Protein AF-A0A4Q5RDY1-F1 (afdb_monomer)

Structure (mmCIF, N/CA/C/O backbone):
data_AF-A0A4Q5RDY1-F1
#
_entry.id   AF-A0A4Q5RDY1-F1
#
loop_
_atom_site.group_PDB
_atom_site.id
_atom_site.type_symbol
_atom_site.label_atom_id
_atom_site.label_alt_id
_atom_site.label_comp_id
_atom_site.label_asym_id
_atom_site.label_entity_id
_atom_site.label_seq_id
_atom_site.pdbx_PDB_ins_code
_atom_site.Cartn_x
_atom_site.Cartn_y
_atom_site.Cartn_z
_atom_site.occupancy
_atom_site.B_iso_or_equiv
_atom_site.auth_seq_id
_atom_site.auth_comp_id
_atom_site.auth_asym_id
_atom_site.auth_atom_id
_atom_site.pdbx_PDB_model_num
ATOM 1 N N . MET A 1 1 ? -18.088 15.714 28.220 1.00 45.34 1 MET A N 1
ATOM 2 C CA . MET A 1 1 ? -17.534 14.484 27.616 1.00 45.34 1 MET A CA 1
ATOM 3 C C . MET A 1 1 ? -16.909 14.859 26.286 1.00 45.34 1 MET A C 1
ATOM 5 O O . MET A 1 1 ? -17.638 15.238 25.379 1.00 45.34 1 MET A O 1
ATOM 9 N N . SER A 1 2 ? -15.580 14.843 26.182 1.00 52.69 2 SER A N 1
ATOM 10 C CA . SER A 1 2 ? -14.912 14.911 24.883 1.00 52.69 2 SER A CA 1
ATOM 11 C C . SER A 1 2 ? -15.278 13.643 24.114 1.00 52.69 2 SER A C 1
ATOM 13 O O . SER A 1 2 ? -15.098 12.532 24.610 1.00 52.69 2 SER A O 1
ATOM 15 N N . LYS A 1 3 ? -15.867 13.792 22.927 1.00 56.62 3 LYS A N 1
ATOM 16 C CA . LYS A 1 3 ? -16.079 12.661 22.024 1.00 56.62 3 LYS A CA 1
ATOM 17 C C . LYS A 1 3 ? -14.681 12.166 21.650 1.00 56.62 3 LYS A C 1
ATOM 19 O O . LYS A 1 3 ? -13.918 12.927 21.061 1.00 56.62 3 LYS A O 1
ATOM 24 N N . GLN A 1 4 ? -14.311 10.956 22.060 1.00 60.16 4 GLN A N 1
ATOM 25 C CA . GLN A 1 4 ? -13.057 10.350 21.625 1.00 60.16 4 GLN A CA 1
ATOM 26 C C . GLN A 1 4 ? -13.165 10.190 20.104 1.00 60.16 4 GLN A C 1
ATOM 28 O O . GLN A 1 4 ? -13.985 9.412 19.616 1.00 60.16 4 GLN A O 1
ATOM 33 N N . LEU A 1 5 ? -12.440 11.015 19.349 1.00 60.06 5 LEU A N 1
ATOM 34 C CA . LEU A 1 5 ? -12.422 10.925 17.894 1.00 60.06 5 LEU A CA 1
ATOM 35 C C . LEU A 1 5 ? -11.605 9.686 17.533 1.00 60.06 5 LEU A C 1
ATOM 37 O O . LEU A 1 5 ? -10.379 9.701 17.611 1.00 60.06 5 LEU A O 1
ATOM 41 N N . LYS A 1 6 ? -12.296 8.595 17.197 1.00 81.00 6 LYS A N 1
ATOM 42 C CA . LYS A 1 6 ? -11.674 7.424 16.585 1.00 81.00 6 LYS A CA 1
ATOM 43 C C . LYS A 1 6 ? -11.594 7.698 15.085 1.00 81.00 6 LYS A C 1
ATOM 45 O O . LYS A 1 6 ? -12.630 7.822 14.436 1.00 81.00 6 LYS A O 1
ATOM 50 N N . TYR A 1 7 ? -10.382 7.865 14.566 1.00 89.12 7 TYR A N 1
ATOM 51 C CA . TYR A 1 7 ? -10.154 7.960 13.126 1.00 89.12 7 TYR A CA 1
ATOM 52 C C . TYR A 1 7 ? -10.514 6.626 12.468 1.00 89.12 7 TYR A C 1
ATOM 54 O O . TYR A 1 7 ? -10.143 5.581 13.003 1.00 89.12 7 TYR A O 1
ATOM 62 N N . SER A 1 8 ? -11.201 6.659 11.323 1.00 96.56 8 SER A N 1
ATOM 63 C CA . SER A 1 8 ? -11.374 5.454 10.508 1.00 96.56 8 SER A CA 1
ATOM 64 C C . SER A 1 8 ? -10.042 5.074 9.869 1.00 96.56 8 SER A C 1
ATOM 66 O O . SER A 1 8 ? -9.376 5.936 9.286 1.00 96.56 8 SER A O 1
ATOM 68 N N . SER A 1 9 ? -9.637 3.813 9.992 1.00 97.38 9 SER A N 1
ATOM 69 C CA . SER A 1 9 ? -8.420 3.296 9.363 1.00 97.38 9 SER A CA 1
ATOM 70 C C . SER A 1 9 ? -8.711 2.884 7.920 1.00 97.38 9 SER A C 1
ATOM 72 O O . SER A 1 9 ? -9.689 2.196 7.631 1.00 97.38 9 SER A O 1
ATOM 74 N N . VAL A 1 10 ? -7.858 3.300 6.986 1.00 98.50 10 VAL A N 1
ATOM 75 C CA . VAL A 1 10 ? -7.971 2.926 5.573 1.00 98.50 10 VAL A CA 1
ATOM 76 C C . VAL A 1 10 ? -6.641 2.365 5.100 1.00 98.50 10 VAL A C 1
ATOM 78 O O . VAL A 1 10 ? -5.621 3.056 5.146 1.00 98.50 10 VAL A O 1
ATOM 81 N N . LEU A 1 11 ? -6.664 1.126 4.614 1.00 98.50 11 LEU A N 1
ATOM 82 C CA . LEU A 1 11 ? -5.496 0.473 4.035 1.00 98.50 11 LEU A CA 1
ATOM 83 C C . LEU A 1 11 ? -5.464 0.698 2.520 1.00 98.50 11 LEU A C 1
ATOM 85 O O . LEU A 1 11 ? -6.398 0.317 1.811 1.00 98.50 11 LEU A O 1
ATOM 89 N N . THR A 1 12 ? -4.368 1.264 2.009 1.00 98.75 12 THR A N 1
ATOM 90 C CA . THR A 1 12 ? -4.067 1.252 0.569 1.00 98.75 12 THR A CA 1
ATOM 91 C C . THR A 1 12 ? -3.096 0.129 0.197 1.00 98.75 12 THR A C 1
ATOM 93 O O . THR A 1 12 ? -2.039 -0.026 0.803 1.00 98.75 12 THR A O 1
ATOM 96 N N . VAL A 1 13 ? -3.427 -0.633 -0.844 1.00 98.44 13 VAL A N 1
ATOM 97 C CA . VAL A 1 13 ? -2.562 -1.651 -1.454 1.00 98.44 13 VAL A CA 1
ATOM 98 C C . VAL A 1 13 ? -2.238 -1.198 -2.877 1.00 98.44 13 VAL A C 1
ATOM 100 O O . VAL A 1 13 ? -3.057 -1.343 -3.789 1.00 98.44 13 VAL A O 1
ATOM 103 N N . ALA A 1 14 ? -1.075 -0.576 -3.078 1.00 98.44 14 ALA A N 1
ATOM 104 C CA . ALA A 1 14 ? -0.740 0.080 -4.346 1.00 98.44 14 ALA A CA 1
ATOM 105 C C . ALA A 1 14 ? 0.775 0.156 -4.598 1.00 98.44 14 ALA A C 1
ATOM 107 O O . ALA A 1 14 ? 1.587 -0.377 -3.841 1.00 98.44 14 ALA A O 1
ATOM 108 N N . GLY A 1 15 ? 1.167 0.744 -5.730 1.00 97.94 15 GLY A N 1
ATOM 109 C CA . GLY A 1 15 ? 2.568 0.998 -6.072 1.00 97.94 15 GLY A CA 1
ATOM 110 C C . GLY A 1 15 ? 3.108 2.277 -5.432 1.00 97.94 15 GLY A C 1
ATOM 111 O O . GLY A 1 15 ? 2.343 3.135 -4.994 1.00 97.94 15 GLY A O 1
ATOM 112 N N . PHE A 1 16 ? 4.430 2.418 -5.416 1.00 97.81 16 PHE A N 1
ATOM 113 C CA . PHE A 1 16 ? 5.115 3.634 -4.972 1.00 97.81 16 PHE A CA 1
ATOM 114 C C . PHE A 1 16 ? 5.099 4.739 -6.037 1.00 97.81 16 PHE A C 1
ATOM 116 O O . PHE A 1 16 ? 5.302 4.482 -7.221 1.00 97.81 16 PHE A O 1
ATOM 123 N N . ASP A 1 17 ? 4.954 5.983 -5.594 1.00 98.06 17 ASP A N 1
ATOM 124 C CA . ASP A 1 17 ? 5.246 7.178 -6.376 1.00 98.06 17 ASP A CA 1
ATOM 125 C C . ASP A 1 17 ? 6.119 8.157 -5.580 1.00 98.06 17 ASP A C 1
ATOM 127 O O . ASP A 1 17 ? 5.650 8.867 -4.689 1.00 98.06 17 ASP A O 1
ATOM 131 N N . GLY A 1 18 ? 7.390 8.268 -5.964 1.00 95.75 18 GLY A N 1
ATOM 132 C CA . GLY A 1 18 ? 8.337 9.177 -5.317 1.00 95.75 18 GLY A CA 1
ATOM 133 C C . GLY A 1 18 ? 8.044 10.660 -5.550 1.00 95.75 18 GLY A C 1
ATOM 134 O O . GLY A 1 18 ? 8.487 11.491 -4.763 1.00 95.75 18 GLY A O 1
ATOM 135 N N . SER A 1 19 ? 7.282 11.006 -6.594 1.00 97.69 19 SER A N 1
ATOM 136 C CA . SER A 1 19 ? 6.826 12.387 -6.815 1.00 97.69 19 SER A CA 1
ATOM 137 C C . SER A 1 19 ? 5.635 12.767 -5.932 1.00 97.69 19 SER A C 1
ATOM 139 O O . SER A 1 19 ? 5.356 13.947 -5.719 1.00 97.69 19 SER A O 1
ATOM 141 N N . GLY A 1 20 ? 4.954 11.763 -5.377 1.00 97.44 20 GLY A N 1
ATOM 142 C CA . GLY A 1 20 ? 3.858 11.921 -4.438 1.00 97.44 20 GLY A CA 1
ATOM 143 C C . GLY A 1 20 ? 2.530 12.381 -5.043 1.00 97.44 20 GLY A C 1
ATOM 144 O O . GLY A 1 20 ? 1.689 12.866 -4.283 1.00 97.44 20 GLY A O 1
ATOM 145 N N . GLY A 1 21 ? 2.347 12.287 -6.362 1.00 97.12 21 GLY A N 1
ATOM 146 C CA . GLY A 1 21 ? 1.101 12.632 -7.057 1.00 97.12 21 GLY A CA 1
ATOM 147 C C . GLY A 1 21 ? 0.137 11.451 -7.243 1.00 97.12 21 GLY A C 1
ATOM 148 O O . GLY A 1 21 ? -1.054 11.664 -7.448 1.00 97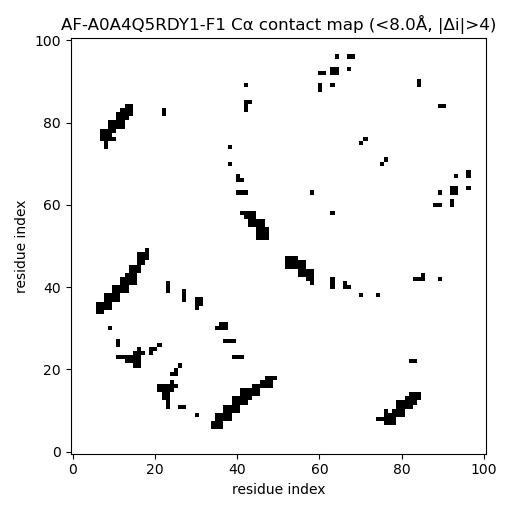.12 21 GLY A O 1
ATOM 149 N N . ALA A 1 22 ? 0.635 10.220 -7.152 1.00 97.75 22 ALA A N 1
ATOM 150 C CA . ALA A 1 22 ? -0.088 8.967 -7.345 1.00 97.75 22 ALA A CA 1
ATOM 151 C C . ALA A 1 22 ? 0.377 7.906 -6.327 1.00 97.75 22 ALA A C 1
ATOM 153 O O . ALA A 1 22 ? 1.004 8.227 -5.317 1.00 97.75 22 ALA A O 1
ATOM 154 N N . GLY A 1 23 ? 0.055 6.634 -6.583 1.00 98.19 23 GLY A N 1
ATOM 155 C CA . GLY A 1 23 ? 0.496 5.510 -5.754 1.00 98.19 23 GLY A CA 1
ATOM 156 C C . GLY A 1 23 ? 0.042 5.614 -4.296 1.00 98.19 23 GLY A C 1
ATOM 157 O O . GLY A 1 23 ? -0.900 6.339 -3.970 1.00 98.19 23 GLY A O 1
ATOM 158 N N . ILE A 1 24 ? 0.752 4.915 -3.411 1.00 98.44 24 ILE A N 1
ATOM 159 C CA . ILE A 1 24 ? 0.481 4.953 -1.969 1.00 98.44 24 ILE A CA 1
ATOM 160 C C . ILE A 1 24 ? 0.587 6.376 -1.402 1.00 98.44 24 ILE A C 1
ATOM 162 O O . ILE A 1 24 ? -0.147 6.714 -0.484 1.00 98.44 24 ILE A O 1
ATOM 166 N N . GLN A 1 25 ? 1.432 7.243 -1.966 1.00 98.50 25 GLN A N 1
ATOM 167 C CA . GLN A 1 25 ? 1.576 8.631 -1.524 1.00 98.50 25 GLN A CA 1
ATOM 168 C C . GLN A 1 25 ? 0.319 9.458 -1.816 1.00 98.50 25 GLN A C 1
ATOM 170 O O . GLN A 1 25 ? -0.146 10.200 -0.950 1.00 98.50 25 GLN A O 1
ATOM 175 N N . GLY A 1 26 ? -0.230 9.343 -3.027 1.00 98.50 26 GLY A N 1
ATOM 176 C CA . GLY A 1 26 ? -1.479 9.996 -3.414 1.00 98.50 26 GLY A CA 1
ATOM 177 C C . GLY A 1 26 ? -2.655 9.470 -2.595 1.00 98.50 26 GLY A C 1
ATOM 178 O O . GLY A 1 26 ? -3.446 10.257 -2.076 1.00 98.50 26 GLY A O 1
ATOM 179 N N . ASP A 1 27 ? -2.705 8.151 -2.396 1.00 98.75 27 ASP A N 1
ATOM 180 C CA . ASP A 1 27 ? -3.724 7.503 -1.574 1.00 98.75 27 ASP A CA 1
ATOM 181 C C . ASP A 1 27 ? -3.666 7.998 -0.119 1.00 98.75 27 ASP A C 1
ATOM 183 O O . ASP A 1 27 ? -4.670 8.467 0.410 1.00 98.75 27 ASP A O 1
ATOM 187 N N . GLN A 1 28 ? -2.489 7.976 0.517 1.00 98.56 28 GLN A N 1
ATOM 188 C CA . GLN A 1 28 ? -2.306 8.428 1.901 1.00 98.56 28 GLN A CA 1
ATOM 189 C C . GLN A 1 28 ? -2.686 9.901 2.083 1.00 98.56 28 GLN A C 1
ATOM 191 O O . GLN A 1 28 ? 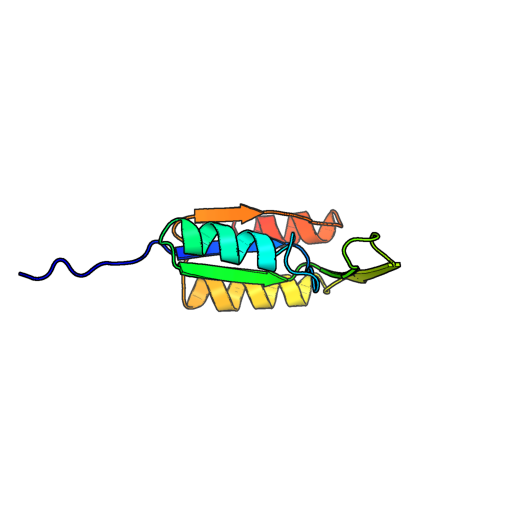-3.340 10.246 3.069 1.00 98.56 28 GLN A O 1
ATOM 196 N N . LYS A 1 29 ? -2.323 10.770 1.131 1.00 98.62 29 LYS A N 1
ATOM 197 C CA . LYS A 1 29 ? -2.722 12.186 1.148 1.00 98.62 29 LYS A CA 1
ATOM 198 C C . LYS A 1 29 ? -4.237 12.342 1.063 1.00 98.62 29 LYS A C 1
ATOM 200 O O . LYS A 1 29 ? -4.797 13.107 1.843 1.00 98.62 29 LYS A O 1
ATOM 205 N N . ALA A 1 30 ? -4.893 11.615 0.159 1.00 98.56 30 ALA A N 1
ATOM 206 C CA . ALA A 1 30 ? -6.345 11.658 0.010 1.00 98.56 30 ALA A CA 1
ATOM 207 C C . ALA A 1 30 ? -7.063 11.143 1.268 1.00 98.56 30 ALA A C 1
ATOM 209 O O . ALA A 1 30 ? -7.946 11.820 1.787 1.00 98.56 30 ALA A O 1
ATOM 210 N N . ILE A 1 31 ? -6.635 9.996 1.804 1.00 98.56 31 ILE A N 1
ATOM 211 C CA . ILE A 1 31 ? -7.172 9.407 3.040 1.00 98.56 31 ILE A CA 1
ATOM 212 C C . ILE A 1 31 ? -7.021 10.391 4.209 1.00 98.56 31 ILE A C 1
ATOM 214 O O . ILE A 1 31 ? -7.984 10.658 4.928 1.00 98.56 31 ILE A O 1
ATOM 218 N N . SER A 1 32 ? -5.837 10.988 4.359 1.00 97.75 32 SER A N 1
ATOM 219 C CA . SER A 1 32 ? -5.561 11.953 5.430 1.00 97.75 32 SER A CA 1
ATOM 220 C C . SER A 1 32 ? -6.395 13.229 5.279 1.00 97.75 32 SER A C 1
ATOM 222 O O . SER A 1 32 ? -6.942 13.731 6.258 1.00 97.75 32 SER A O 1
ATOM 224 N N . ALA A 1 33 ? -6.546 13.740 4.052 1.00 98.12 33 ALA A N 1
ATOM 225 C CA . ALA A 1 33 ? -7.376 14.910 3.759 1.00 98.12 33 ALA A CA 1
ATOM 226 C C . ALA A 1 33 ? -8.870 14.671 4.049 1.00 98.12 33 ALA A C 1
ATOM 228 O O . ALA A 1 33 ? -9.592 15.616 4.357 1.00 98.12 33 ALA A O 1
ATOM 229 N N . LEU A 1 34 ? -9.321 13.414 3.998 1.00 97.25 34 LEU A N 1
ATOM 230 C CA . LEU A 1 34 ? -10.671 12.991 4.381 1.00 97.25 34 LEU A CA 1
ATOM 231 C C . LEU A 1 34 ? -10.815 12.703 5.888 1.00 97.25 34 LEU A C 1
ATOM 233 O O . LEU A 1 34 ? -11.855 12.211 6.320 1.00 97.25 34 LEU A O 1
ATOM 237 N N . GLY A 1 35 ? -9.797 13.007 6.701 1.00 96.50 35 GLY A N 1
ATOM 238 C CA . GLY A 1 35 ? -9.844 12.824 8.151 1.00 96.50 35 GLY A CA 1
ATOM 239 C C . GLY A 1 35 ? -9.798 11.359 8.583 1.00 96.50 35 GLY A C 1
ATOM 240 O O . GLY A 1 35 ? -10.400 11.008 9.593 1.00 96.50 35 GLY A O 1
ATOM 241 N N . CYS A 1 36 ? -9.119 10.504 7.818 1.00 97.88 36 CYS A N 1
ATOM 242 C CA . CYS A 1 36 ? -8.912 9.090 8.126 1.00 97.88 36 CYS A CA 1
ATOM 243 C C . CYS A 1 36 ? -7.428 8.800 8.414 1.00 97.88 36 CYS A C 1
ATOM 245 O O . CYS A 1 36 ? -6.543 9.563 8.022 1.00 97.88 36 CYS A O 1
ATOM 247 N N . TYR A 1 37 ? -7.146 7.683 9.086 1.00 97.50 37 TYR A N 1
ATOM 248 C CA . TYR A 1 37 ? -5.785 7.200 9.326 1.00 97.50 37 TYR A CA 1
ATOM 249 C C . TYR A 1 37 ? -5.361 6.245 8.205 1.00 97.50 37 TYR A C 1
ATOM 251 O O . TYR A 1 37 ? -6.021 5.235 7.970 1.00 97.50 37 TYR A O 1
ATOM 259 N N . ALA A 1 38 ? -4.271 6.556 7.505 1.00 98.19 38 ALA A N 1
ATOM 260 C CA . ALA A 1 38 ? -3.821 5.773 6.359 1.00 98.19 38 ALA A CA 1
ATOM 261 C C . ALA A 1 38 ? -2.747 4.746 6.747 1.00 98.19 38 ALA A C 1
ATOM 263 O O . ALA A 1 38 ? -1.681 5.120 7.235 1.00 98.19 38 ALA A O 1
ATOM 264 N N . THR A 1 39 ? -2.983 3.473 6.433 1.00 98.44 39 THR A N 1
ATOM 265 C CA . THR A 1 39 ? -1.953 2.422 6.38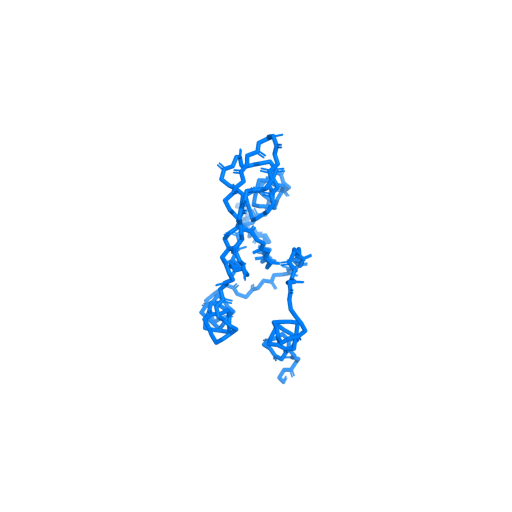7 1.00 98.44 39 THR A CA 1
ATOM 266 C C . THR A 1 39 ? -1.678 2.036 4.935 1.00 98.44 39 THR A C 1
ATOM 268 O O . THR A 1 39 ? -2.464 2.355 4.036 1.00 98.44 39 THR A O 1
ATOM 271 N N . SER A 1 40 ? -0.543 1.395 4.656 1.00 98.44 40 SER A N 1
ATOM 272 C CA . SER A 1 40 ? -0.181 1.043 3.283 1.00 98.44 40 SER A CA 1
ATOM 273 C C . SER A 1 40 ? 0.566 -0.280 3.159 1.00 98.44 40 SER A C 1
ATOM 275 O O . SER A 1 40 ? 1.318 -0.678 4.042 1.00 98.44 40 SER A O 1
ATOM 277 N N . VAL A 1 41 ? 0.370 -0.931 2.012 1.00 98.44 41 VAL A N 1
ATOM 278 C CA . VAL A 1 41 ? 1.121 -2.099 1.546 1.00 98.44 41 VAL A CA 1
ATOM 279 C C . VAL A 1 41 ? 1.660 -1.801 0.150 1.00 98.44 41 VAL A C 1
ATOM 281 O O . VAL A 1 41 ? 0.917 -1.400 -0.754 1.00 98.44 41 VAL A O 1
ATOM 284 N N . LEU A 1 42 ? 2.963 -2.012 -0.030 1.00 98.06 42 LEU A N 1
ATOM 285 C CA . LEU A 1 42 ? 3.660 -1.759 -1.282 1.00 98.06 42 LEU A CA 1
ATOM 286 C C . LEU A 1 42 ? 3.625 -2.993 -2.192 1.00 98.06 42 LEU A C 1
ATOM 288 O O . LEU A 1 42 ? 4.120 -4.059 -1.833 1.00 98.06 42 LEU A O 1
ATOM 292 N N . THR A 1 43 ? 3.105 -2.819 -3.406 1.00 98.06 43 THR A N 1
ATOM 293 C CA . THR A 1 43 ? 2.998 -3.887 -4.425 1.00 98.06 43 THR A CA 1
ATOM 294 C C . THR A 1 43 ? 4.148 -3.896 -5.433 1.00 98.06 43 THR A C 1
ATOM 296 O O . THR A 1 43 ? 4.500 -4.939 -5.981 1.00 98.06 43 THR A O 1
ATOM 299 N N . ALA A 1 44 ? 4.720 -2.727 -5.712 1.00 97.31 44 ALA A N 1
ATOM 300 C CA . ALA A 1 44 ? 5.864 -2.536 -6.592 1.00 97.31 44 ALA A CA 1
ATOM 301 C C . ALA A 1 44 ? 6.461 -1.146 -6.361 1.00 97.31 44 ALA A C 1
ATOM 303 O O . ALA A 1 44 ? 5.755 -0.211 -5.976 1.00 97.31 44 ALA A O 1
ATOM 304 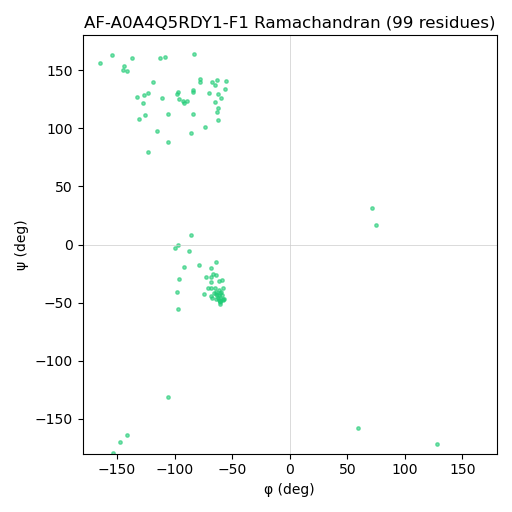N N . LEU A 1 45 ? 7.740 -1.001 -6.688 1.00 97.44 45 LEU A N 1
ATOM 305 C CA . LEU A 1 45 ? 8.492 0.244 -6.686 1.00 97.44 45 LEU A CA 1
ATOM 306 C C . LEU A 1 45 ? 8.730 0.738 -8.128 1.00 97.44 45 LEU A C 1
ATOM 308 O O . LEU A 1 45 ? 9.747 0.403 -8.739 1.00 97.44 45 LEU A O 1
ATOM 312 N N . PRO A 1 46 ? 7.813 1.527 -8.713 1.00 96.75 46 PRO A N 1
ATOM 313 C CA . PRO A 1 46 ? 8.116 2.338 -9.884 1.00 96.75 46 PRO A CA 1
ATOM 314 C C . PRO A 1 46 ? 9.201 3.383 -9.592 1.00 96.75 46 PRO A C 1
ATOM 316 O O . PRO A 1 46 ? 9.089 4.177 -8.656 1.00 96.75 46 PRO A O 1
ATOM 319 N N . VAL A 1 47 ? 10.226 3.448 -10.441 1.00 97.69 47 VAL A N 1
ATOM 320 C CA . VAL A 1 47 ? 11.104 4.618 -10.551 1.00 97.69 47 VAL A CA 1
ATOM 321 C C . VAL A 1 47 ? 10.434 5.583 -11.515 1.00 97.69 47 VAL A C 1
ATOM 323 O O . VAL A 1 47 ? 10.541 5.452 -12.737 1.00 97.69 47 VAL A O 1
ATOM 326 N N . GLN A 1 48 ? 9.700 6.537 -10.954 1.00 97.06 48 GLN A N 1
ATOM 327 C CA . GLN A 1 48 ? 8.857 7.453 -11.712 1.00 97.06 48 GLN A CA 1
ATOM 328 C C . GLN A 1 48 ? 8.964 8.895 -11.215 1.00 97.06 48 GLN A C 1
ATOM 330 O O . GLN A 1 48 ? 9.392 9.158 -10.090 1.00 97.06 48 GLN A O 1
ATOM 335 N N . ASN A 1 49 ? 8.571 9.830 -12.075 1.00 97.94 49 ASN A N 1
ATOM 336 C CA . ASN A 1 49 ? 8.322 11.225 -11.733 1.00 97.94 49 ASN A CA 1
ATOM 337 C C . ASN A 1 49 ? 7.202 11.790 -12.624 1.00 97.94 49 ASN A C 1
ATOM 339 O O . ASN A 1 49 ? 6.549 11.052 -13.359 1.00 97.94 49 ASN A O 1
ATOM 343 N N . THR A 1 50 ? 6.991 13.104 -12.591 1.00 97.38 50 THR A N 1
ATOM 344 C CA . THR A 1 50 ? 5.935 13.772 -13.370 1.00 97.38 50 THR A CA 1
ATOM 345 C C . THR A 1 50 ? 6.104 13.666 -14.891 1.00 97.38 50 THR A C 1
ATOM 347 O O . THR A 1 50 ? 5.148 13.915 -15.616 1.00 97.38 50 THR A O 1
ATOM 350 N N . GLY A 1 51 ? 7.286 13.279 -15.388 1.00 98.31 51 GLY A N 1
ATOM 351 C CA . GLY A 1 51 ? 7.535 13.001 -16.806 1.00 98.31 51 GLY A CA 1
ATOM 352 C C . GLY A 1 51 ? 7.237 11.558 -17.230 1.00 98.31 51 GLY A C 1
ATOM 353 O O . GLY A 1 51 ? 7.334 11.250 -18.414 1.00 98.31 51 GLY A O 1
ATOM 354 N N . GLY A 1 52 ? 6.897 10.672 -16.288 1.00 96.44 52 GLY A N 1
ATOM 355 C CA . GLY A 1 52 ? 6.539 9.280 -16.552 1.00 96.44 52 GLY A CA 1
ATOM 356 C C . GLY A 1 52 ? 7.321 8.261 -15.721 1.00 96.44 52 GLY A C 1
ATOM 357 O O . GLY A 1 52 ? 8.073 8.593 -14.799 1.00 96.44 52 GLY A O 1
ATOM 358 N N . VAL A 1 53 ? 7.126 6.988 -16.068 1.00 97.75 53 VAL A N 1
ATOM 359 C CA . VAL A 1 53 ? 7.745 5.826 -15.414 1.00 97.75 53 VAL A CA 1
ATOM 360 C C . VAL A 1 53 ? 8.968 5.379 -16.214 1.00 97.75 53 VAL A C 1
ATOM 362 O O . VAL A 1 53 ? 8.877 5.190 -17.424 1.00 97.75 53 VAL A O 1
ATOM 365 N N . ARG A 1 54 ? 10.113 5.20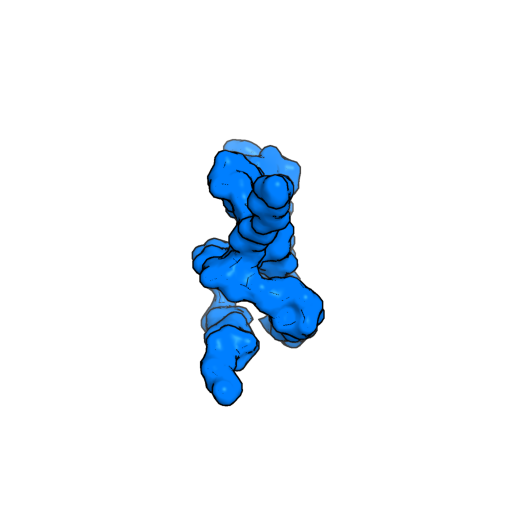0 -15.547 1.00 97.88 54 ARG A N 1
ATOM 366 C CA . ARG A 1 54 ? 11.372 4.753 -16.177 1.00 97.88 54 ARG A CA 1
ATOM 367 C C . ARG A 1 54 ? 11.605 3.258 -16.016 1.00 97.88 54 ARG A C 1
ATOM 369 O O . ARG A 1 54 ? 12.069 2.602 -16.939 1.00 97.88 54 ARG A O 1
ATOM 376 N N . SER A 1 55 ? 11.304 2.729 -14.837 1.00 97.50 55 SER A N 1
ATOM 377 C CA . SER A 1 55 ? 11.405 1.305 -14.526 1.00 97.50 55 SER A CA 1
ATOM 378 C C . SER A 1 55 ? 10.440 0.941 -13.404 1.00 97.50 55 SER A C 1
ATOM 380 O O . SER A 1 55 ? 9.932 1.817 -12.703 1.00 97.50 55 SER A O 1
ATOM 382 N N . ILE A 1 56 ? 10.159 -0.353 -13.250 1.00 96.19 56 ILE A N 1
ATOM 383 C CA . ILE A 1 56 ? 9.294 -0.889 -12.197 1.00 96.19 56 ILE A CA 1
ATOM 384 C C . ILE A 1 56 ? 10.011 -2.074 -11.561 1.00 96.19 56 ILE A C 1
ATOM 386 O O . ILE A 1 56 ? 10.412 -3.000 -12.263 1.00 96.19 56 ILE A O 1
ATOM 390 N N . TYR A 1 57 ? 10.146 -2.044 -10.239 1.00 97.00 57 TYR A N 1
ATOM 391 C CA . TYR A 1 57 ? 10.691 -3.146 -9.455 1.00 97.00 57 TYR A CA 1
ATOM 392 C C . TYR A 1 57 ? 9.550 -3.842 -8.706 1.00 97.00 57 TYR A C 1
ATOM 394 O O . TYR A 1 57 ? 8.935 -3.221 -7.836 1.00 97.00 57 TYR A O 1
ATOM 402 N N . PRO A 1 58 ? 9.215 -5.096 -9.043 1.00 96.31 58 PRO A N 1
ATOM 403 C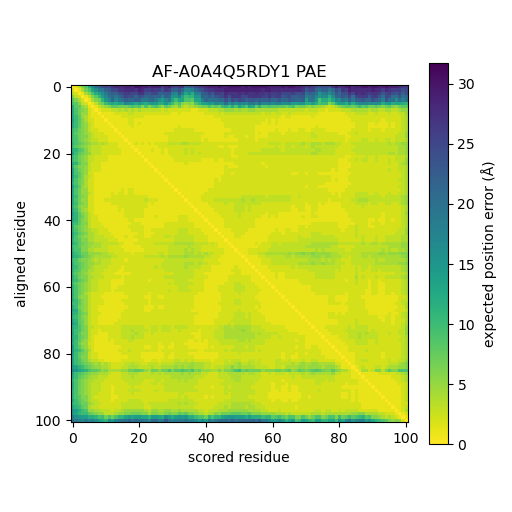 CA . PRO A 1 58 ? 8.142 -5.816 -8.371 1.00 96.31 58 PRO A CA 1
ATOM 404 C C . PRO A 1 58 ? 8.526 -6.116 -6.916 1.00 96.31 58 PRO A C 1
ATOM 406 O O . PRO A 1 58 ? 9.667 -6.493 -6.645 1.00 96.31 58 PRO A O 1
ATOM 409 N N . ILE A 1 59 ? 7.577 -5.988 -5.984 1.00 97.62 59 ILE A N 1
ATOM 410 C CA . ILE A 1 59 ? 7.741 -6.584 -4.652 1.00 97.62 59 ILE A CA 1
ATOM 411 C C . ILE A 1 59 ? 7.308 -8.055 -4.747 1.00 97.62 59 ILE A C 1
ATOM 413 O O . ILE A 1 59 ? 6.235 -8.317 -5.301 1.00 97.62 59 ILE A O 1
ATOM 417 N N . PRO A 1 60 ? 8.105 -9.021 -4.245 1.00 97.19 60 PRO A N 1
ATOM 418 C CA . PRO A 1 60 ? 7.722 -10.430 -4.260 1.00 97.19 60 PRO A CA 1
ATOM 419 C C . PRO A 1 60 ? 6.372 -10.659 -3.577 1.00 97.19 60 PRO A C 1
ATOM 421 O O . PRO A 1 60 ? 6.094 -10.068 -2.534 1.00 97.19 60 PRO A O 1
ATOM 424 N N . ALA A 1 61 ? 5.546 -11.550 -4.131 1.00 97.50 61 ALA A N 1
ATOM 425 C CA . ALA A 1 61 ? 4.206 -11.808 -3.606 1.00 97.50 61 ALA A CA 1
ATOM 426 C C . ALA A 1 61 ? 4.227 -12.261 -2.134 1.00 97.50 61 ALA A C 1
ATOM 428 O O . ALA A 1 61 ? 3.399 -11.810 -1.348 1.00 97.50 61 ALA A O 1
ATOM 429 N N . SER A 1 62 ? 5.215 -13.067 -1.731 1.00 97.44 62 SER A N 1
ATOM 430 C CA . SER A 1 62 ? 5.414 -13.459 -0.328 1.00 97.44 62 SER A CA 1
ATOM 431 C C . SER A 1 62 ? 5.621 -12.255 0.596 1.00 97.44 62 SER A C 1
ATOM 433 O O . SER A 1 62 ? 4.982 -12.163 1.636 1.00 97.44 62 SER A O 1
ATOM 435 N N . VAL A 1 63 ? 6.425 -11.277 0.175 1.00 98.25 63 VAL A N 1
ATOM 436 C CA . VAL A 1 63 ? 6.682 -10.048 0.940 1.00 98.25 63 VAL A CA 1
ATOM 437 C C . VAL A 1 63 ? 5.431 -9.165 1.004 1.00 98.25 63 VAL A C 1
ATOM 439 O O . VAL A 1 63 ? 5.197 -8.481 1.996 1.00 98.25 63 VAL A O 1
ATOM 442 N N . VAL A 1 64 ? 4.588 -9.165 -0.032 1.00 98.19 64 VAL A N 1
ATOM 443 C CA . VAL A 1 64 ? 3.285 -8.476 0.026 1.00 98.19 64 VAL A CA 1
ATOM 444 C C . VAL A 1 64 ? 2.326 -9.171 0.994 1.00 98.19 64 VAL A C 1
ATOM 446 O O . VAL A 1 64 ? 1.615 -8.483 1.723 1.00 98.19 64 VAL A O 1
ATOM 449 N N . ALA A 1 65 ? 2.335 -10.505 1.057 1.0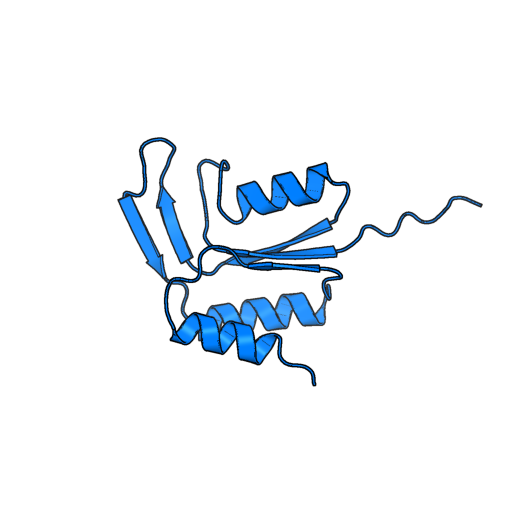0 98.06 65 ALA A N 1
ATOM 450 C CA . ALA A 1 65 ? 1.566 -11.254 2.051 1.00 98.06 65 ALA A CA 1
ATOM 451 C C . ALA A 1 65 ? 2.031 -10.949 3.484 1.00 98.06 65 ALA A C 1
ATOM 453 O O . ALA A 1 65 ? 1.197 -10.707 4.349 1.00 98.06 65 ALA A O 1
ATOM 454 N N . GLU A 1 66 ? 3.345 -10.896 3.719 1.00 98.44 66 GLU A N 1
ATOM 455 C CA . GLU A 1 66 ? 3.928 -10.534 5.020 1.00 98.44 66 GLU A CA 1
ATOM 456 C C . GLU A 1 66 ? 3.548 -9.107 5.441 1.00 98.44 66 GLU A C 1
ATOM 458 O O . GLU A 1 66 ? 3.138 -8.893 6.580 1.00 98.44 66 GLU A O 1
ATOM 463 N N . GLN A 1 67 ? 3.603 -8.138 4.518 1.00 98.50 67 GLN A N 1
ATOM 464 C CA . GLN A 1 67 ? 3.129 -6.772 4.775 1.00 98.50 67 GLN A CA 1
ATOM 465 C C . GLN A 1 67 ? 1.636 -6.742 5.133 1.00 98.50 67 GLN A C 1
ATOM 467 O O . GLN A 1 67 ? 1.250 -6.063 6.082 1.00 98.50 67 GLN A O 1
ATOM 472 N N . LEU A 1 68 ? 0.793 -7.465 4.384 1.00 98.12 68 LEU A N 1
ATOM 473 C CA . LEU A 1 68 ? -0.643 -7.551 4.666 1.00 98.12 68 LEU A CA 1
ATOM 474 C C . LEU A 1 68 ? -0.895 -8.153 6.046 1.00 98.12 68 LEU A C 1
ATOM 476 O O . LEU A 1 68 ? -1.634 -7.558 6.820 1.00 98.12 68 LEU A O 1
ATOM 480 N N . ALA A 1 69 ? -0.255 -9.276 6.375 1.00 97.62 69 ALA A N 1
ATOM 481 C CA . ALA A 1 69 ? -0.394 -9.917 7.678 1.00 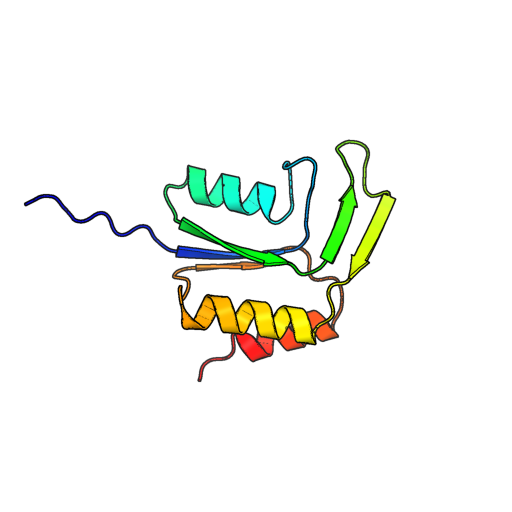97.62 69 ALA A CA 1
ATOM 482 C C . ALA A 1 69 ? -0.008 -8.964 8.820 1.00 97.62 69 ALA A C 1
ATOM 484 O O . ALA A 1 69 ? -0.798 -8.775 9.739 1.00 97.62 69 ALA A O 1
ATOM 485 N N . ALA A 1 70 ? 1.142 -8.290 8.708 1.00 98.06 70 ALA A N 1
ATOM 486 C CA . ALA A 1 70 ? 1.615 -7.357 9.728 1.00 98.06 70 ALA A CA 1
ATOM 487 C C . ALA A 1 70 ? 0.647 -6.183 9.964 1.00 98.06 70 ALA A C 1
ATOM 489 O O . ALA A 1 70 ? 0.407 -5.800 11.105 1.00 98.06 70 ALA A O 1
ATOM 490 N N . ILE A 1 71 ? 0.069 -5.612 8.899 1.00 97.38 71 ILE A N 1
ATOM 491 C CA . ILE A 1 71 ? -0.886 -4.503 9.039 1.00 97.38 71 ILE A CA 1
ATOM 492 C C . ILE A 1 71 ? -2.241 -4.991 9.557 1.00 97.38 71 ILE A C 1
ATOM 494 O O . ILE A 1 71 ? -2.826 -4.333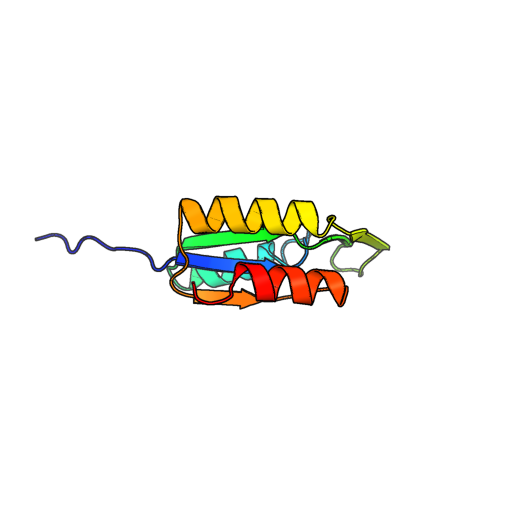 10.412 1.00 97.38 71 ILE A O 1
ATOM 498 N N . LEU A 1 72 ? -2.745 -6.121 9.052 1.00 95.31 72 LEU A N 1
ATOM 499 C CA . LEU A 1 72 ? -4.046 -6.663 9.451 1.00 95.31 72 LEU A CA 1
ATOM 500 C C . LEU A 1 72 ? -4.050 -7.169 10.904 1.00 95.31 72 LEU A C 1
ATOM 502 O O . LEU A 1 72 ? -5.102 -7.129 11.537 1.00 95.31 72 LEU A O 1
ATOM 506 N N . GLU A 1 73 ? -2.903 -7.608 11.433 1.00 95.94 73 GLU A N 1
ATOM 507 C CA . GLU A 1 73 ? -2.742 -8.019 12.836 1.00 95.94 73 GLU A CA 1
ATOM 508 C C . GLU A 1 73 ? -2.802 -6.833 13.819 1.00 95.94 73 GLU A C 1
ATOM 510 O O . GLU A 1 73 ? -3.377 -6.968 14.897 1.00 95.94 73 GLU A O 1
ATOM 515 N N . ASP A 1 74 ? -2.249 -5.671 13.450 1.00 95.81 74 ASP A N 1
ATOM 516 C CA . ASP A 1 74 ? -2.144 -4.493 14.329 1.00 95.81 74 ASP A CA 1
ATOM 517 C C . ASP A 1 74 ? -3.280 -3.474 14.110 1.00 95.81 74 ASP A C 1
ATOM 519 O O . ASP A 1 74 ? -4.032 -3.129 15.024 1.00 95.81 74 ASP A O 1
ATOM 523 N N . ILE A 1 75 ? -3.452 -3.008 12.868 1.00 94.81 75 ILE A N 1
ATOM 524 C CA . ILE A 1 75 ? -4.417 -1.964 12.498 1.00 94.81 75 ILE A CA 1
ATOM 525 C C . ILE A 1 75 ? -5.343 -2.511 11.418 1.00 94.81 75 ILE A C 1
ATOM 527 O O . ILE A 1 75 ? -5.213 -2.201 10.228 1.00 94.81 75 ILE A O 1
ATOM 531 N N . PHE A 1 76 ? -6.324 -3.303 11.851 1.00 94.38 76 PHE A N 1
ATOM 532 C CA . PHE A 1 76 ? -7.349 -3.806 10.946 1.00 94.38 76 PHE A CA 1
ATOM 533 C C . PHE A 1 76 ? -8.116 -2.628 10.301 1.00 94.38 76 PHE A C 1
ATOM 535 O O . PHE A 1 76 ? -8.585 -1.734 11.018 1.00 94.38 76 PHE A O 1
ATOM 542 N N . PRO A 1 77 ? -8.212 -2.568 8.960 1.00 96.00 77 PRO A N 1
ATOM 543 C CA . PRO A 1 77 ? -8.785 -1.425 8.263 1.00 96.00 77 PRO A CA 1
ATOM 544 C C . PRO A 1 77 ? -10.319 -1.421 8.304 1.00 96.00 77 PRO A C 1
ATOM 546 O O . PRO A 1 77 ? -10.954 -2.445 8.063 1.00 96.00 77 PRO A O 1
ATOM 549 N N . ASP A 1 78 ? -10.917 -0.244 8.497 1.00 96.94 78 ASP A N 1
ATOM 550 C CA . ASP A 1 78 ? -12.354 -0.026 8.275 1.00 96.94 78 ASP A CA 1
ATOM 551 C C . ASP A 1 78 ? -12.698 0.002 6.772 1.00 96.94 78 ASP A C 1
ATOM 553 O O . ASP A 1 78 ? -13.817 -0.323 6.372 1.00 96.94 78 ASP A O 1
ATOM 557 N N . ALA A 1 79 ? -11.740 0.402 5.925 1.00 97.38 79 ALA A N 1
ATOM 558 C CA . ALA A 1 79 ? -11.888 0.408 4.472 1.00 97.38 79 ALA A CA 1
ATOM 559 C C . ALA A 1 79 ? -10.588 0.052 3.738 1.00 97.38 79 ALA A C 1
ATOM 561 O O . ALA A 1 79 ? -9.478 0.295 4.210 1.00 97.38 79 ALA A O 1
ATOM 562 N N . LEU A 1 80 ? -10.739 -0.482 2.528 1.00 97.31 80 LEU A N 1
ATOM 563 C CA . LEU A 1 80 ? -9.640 -0.885 1.656 1.00 97.31 80 LEU A CA 1
ATOM 564 C C . LEU A 1 80 ? -9.678 -0.086 0.359 1.00 97.31 80 LEU A C 1
ATOM 566 O O . LEU A 1 80 ? -10.735 0.094 -0.247 1.00 97.31 80 LEU A O 1
ATOM 570 N N . LYS A 1 81 ? -8.502 0.308 -0.121 1.00 98.06 81 LYS A N 1
ATOM 571 C CA . LYS A 1 81 ? -8.311 0.763 -1.492 1.00 98.06 81 LYS A CA 1
ATOM 572 C C . LYS A 1 81 ? -7.242 -0.089 -2.154 1.00 98.06 81 LYS A C 1
ATOM 574 O O . LYS A 1 81 ? -6.136 -0.221 -1.641 1.00 98.06 81 LYS A O 1
ATOM 579 N N . ILE A 1 82 ? -7.539 -0.599 -3.344 1.00 97.88 82 ILE A N 1
ATOM 580 C CA . ILE A 1 82 ? -6.576 -1.340 -4.162 1.00 97.88 82 ILE A CA 1
ATOM 581 C C . ILE A 1 82 ? -6.238 -0.498 -5.391 1.00 97.88 82 ILE A C 1
ATOM 583 O O . ILE A 1 82 ? -7.124 0.000 -6.084 1.00 97.88 82 ILE A O 1
ATOM 587 N N . GLY A 1 83 ? -4.946 -0.264 -5.607 1.00 97.00 83 GLY A N 1
ATOM 588 C CA . GLY A 1 83 ? -4.413 0.478 -6.742 1.00 97.00 83 GLY A CA 1
ATOM 589 C C . GLY A 1 83 ? -3.750 -0.440 -7.762 1.00 97.00 83 GLY A C 1
ATOM 590 O O . GLY A 1 83 ? -4.313 -1.443 -8.186 1.00 97.00 83 GLY A O 1
ATOM 591 N N . MET A 1 84 ? -2.539 -0.070 -8.175 1.00 93.94 84 MET A N 1
ATOM 592 C CA . MET A 1 84 ? -1.755 -0.855 -9.123 1.00 93.94 84 MET A CA 1
ATOM 593 C C . MET A 1 84 ? -1.420 -2.235 -8.539 1.00 93.94 84 MET A C 1
ATOM 595 O O . MET A 1 84 ? -0.682 -2.327 -7.565 1.00 93.94 84 MET A O 1
ATOM 599 N N . VAL A 1 85 ? -1.912 -3.296 -9.177 1.00 91.94 85 VAL A N 1
ATOM 600 C CA . VAL A 1 85 ? -1.540 -4.692 -8.914 1.00 91.94 85 VAL A CA 1
ATOM 601 C C . VAL A 1 85 ? -1.110 -5.285 -10.251 1.00 91.94 85 VAL A C 1
ATOM 603 O O . VAL A 1 85 ? -1.902 -5.382 -11.182 1.00 91.94 85 VAL A O 1
ATOM 606 N N . HIS A 1 86 ? 0.176 -5.590 -10.385 1.00 82.94 86 HIS A N 1
ATOM 607 C CA . HIS A 1 86 ? 0.824 -5.732 -11.691 1.00 82.94 86 HIS A CA 1
ATOM 608 C C . HIS A 1 86 ? 0.983 -7.190 -12.165 1.00 82.94 86 HIS A C 1
ATOM 610 O O . HIS A 1 86 ? 1.448 -7.407 -13.281 1.00 82.94 86 HIS A O 1
ATOM 616 N N . THR A 1 87 ? 0.588 -8.188 -11.357 1.00 92.00 87 THR A N 1
ATOM 617 C CA . THR A 1 87 ? 0.611 -9.612 -11.744 1.00 92.00 87 THR A CA 1
ATOM 618 C C . THR A 1 87 ? -0.611 -10.387 -11.225 1.00 92.00 87 THR A C 1
ATOM 620 O O . THR A 1 87 ? -1.118 -10.083 -10.142 1.00 92.00 87 THR A O 1
ATOM 623 N N . PRO A 1 88 ? -1.072 -11.438 -11.939 1.00 95.38 88 PRO A N 1
ATOM 624 C CA . PRO A 1 88 ? -2.143 -12.317 -11.456 1.00 95.38 88 PRO A CA 1
ATOM 625 C C . PRO A 1 88 ? -1.803 -13.049 -10.154 1.00 95.38 88 PRO A C 1
ATOM 627 O O . PRO A 1 88 ? -2.694 -13.351 -9.365 1.00 95.38 88 PRO A O 1
ATOM 630 N N . GLU A 1 89 ? -0.524 -13.359 -9.936 1.00 96.00 89 GLU A N 1
ATOM 631 C CA . GLU A 1 89 ? -0.048 -13.935 -8.677 1.00 96.00 89 GLU A CA 1
ATOM 632 C C . GLU A 1 89 ? -0.324 -12.984 -7.516 1.00 96.00 89 GLU A C 1
ATOM 634 O O . GLU A 1 89 ? -0.950 -13.383 -6.540 1.00 96.00 89 GLU A O 1
ATOM 639 N N . LEU A 1 90 ? 0.033 -11.708 -7.673 1.00 96.19 90 LEU A N 1
ATOM 640 C CA . LEU A 1 90 ? -0.166 -10.717 -6.630 1.00 96.19 90 LEU A CA 1
ATOM 641 C C . LEU A 1 90 ? -1.649 -10.468 -6.339 1.00 96.19 90 LEU A C 1
ATOM 643 O O . LEU A 1 90 ? -2.029 -10.332 -5.180 1.00 96.19 90 LEU A O 1
ATOM 647 N N . VAL A 1 91 ? -2.499 -10.483 -7.373 1.00 96.56 91 VAL A N 1
ATOM 648 C CA . VAL A 1 91 ? -3.960 -10.435 -7.199 1.00 96.56 91 VAL A CA 1
ATOM 649 C C . VAL A 1 91 ? -4.440 -11.597 -6.327 1.00 96.56 91 VAL A C 1
ATOM 651 O O . VAL A 1 91 ? -5.200 -11.372 -5.389 1.00 96.56 91 VAL A O 1
ATOM 654 N N . ARG A 1 92 ? -3.986 -12.830 -6.597 1.00 97.44 92 ARG A N 1
ATOM 655 C CA . ARG A 1 92 ? -4.364 -14.008 -5.797 1.00 97.44 92 ARG A CA 1
ATOM 656 C C . ARG A 1 92 ? -3.858 -13.915 -4.364 1.00 97.44 92 ARG A C 1
ATOM 658 O O . ARG A 1 92 ? -4.604 -14.255 -3.450 1.00 97.44 92 ARG A O 1
ATOM 665 N N . THR A 1 93 ? -2.633 -13.438 -4.163 1.00 96.50 93 THR A N 1
ATOM 666 C CA . THR A 1 93 ? -2.071 -13.222 -2.827 1.00 96.50 93 THR A CA 1
ATOM 667 C C . THR A 1 93 ? -2.901 -12.224 -2.028 1.00 96.50 93 THR A C 1
ATOM 669 O O . THR A 1 93 ? -3.297 -12.533 -0.908 1.00 96.50 93 THR A O 1
ATOM 672 N N . ILE A 1 94 ? -3.228 -11.069 -2.617 1.00 96.56 94 ILE A N 1
ATOM 673 C CA . ILE A 1 94 ? -4.069 -10.049 -1.975 1.00 96.56 94 ILE A CA 1
ATOM 674 C C . ILE A 1 94 ? -5.458 -10.620 -1.671 1.00 96.56 94 ILE A C 1
ATOM 676 O O . ILE A 1 94 ? -5.940 -10.492 -0.552 1.00 96.56 94 ILE A O 1
ATOM 680 N N . ALA A 1 95 ? -6.087 -11.295 -2.637 1.00 96.06 95 ALA A N 1
ATOM 681 C CA . ALA A 1 95 ? -7.409 -11.887 -2.449 1.00 96.06 95 ALA A CA 1
ATOM 682 C C . ALA A 1 95 ? -7.426 -12.948 -1.337 1.00 96.06 95 ALA A C 1
ATOM 684 O O . ALA A 1 95 ? -8.374 -12.998 -0.564 1.00 96.06 95 ALA A O 1
ATOM 685 N N . THR A 1 96 ? -6.375 -13.766 -1.238 1.00 96.19 96 THR A N 1
ATOM 686 C CA . THR A 1 96 ? -6.248 -14.792 -0.193 1.00 96.19 96 THR A CA 1
ATOM 687 C C . THR A 1 96 ? -6.059 -14.158 1.182 1.00 96.19 96 THR A C 1
ATOM 689 O O . THR A 1 96 ? -6.714 -14.568 2.131 1.00 96.19 96 THR A O 1
ATOM 692 N N . ALA A 1 97 ? -5.205 -13.137 1.287 1.00 94.25 97 ALA A N 1
ATOM 693 C CA . ALA A 1 97 ? -4.954 -12.432 2.543 1.00 94.25 97 ALA A CA 1
ATOM 694 C C . ALA A 1 97 ? -6.170 -11.635 3.050 1.00 94.25 97 ALA A C 1
ATOM 696 O O . ALA A 1 97 ? -6.281 -11.391 4.245 1.00 94.25 97 ALA A O 1
ATOM 697 N N . LEU A 1 98 ? -7.069 -11.221 2.151 1.00 92.50 98 LEU A N 1
ATOM 698 C CA . LEU A 1 98 ? -8.301 -10.494 2.480 1.00 92.50 98 LEU A CA 1
ATOM 699 C C . LEU A 1 98 ? -9.539 -11.400 2.567 1.00 92.50 98 LEU A C 1
ATOM 701 O O . LEU A 1 98 ? -10.644 -10.899 2.785 1.00 92.50 98 LEU A O 1
ATOM 705 N N . ALA A 1 99 ? -9.392 -12.707 2.338 1.00 90.31 99 ALA A N 1
ATOM 706 C CA . ALA A 1 99 ? -10.515 -13.628 2.395 1.00 90.31 99 ALA A CA 1
ATOM 707 C C . ALA A 1 99 ? -11.094 -13.667 3.822 1.00 90.31 99 ALA A C 1
ATOM 709 O O . ALA A 1 99 ? -10.328 -13.640 4.786 1.00 90.31 99 ALA A O 1
ATOM 710 N N . PRO A 1 100 ? -12.428 -13.751 3.979 1.00 75.62 100 PRO A N 1
ATOM 711 C CA . PRO A 1 100 ? -13.032 -13.964 5.287 1.00 75.62 100 PRO A CA 1
ATOM 712 C C . PRO A 1 100 ? -12.467 -15.235 5.930 1.00 75.62 100 PRO A C 1
ATOM 714 O O . PRO A 1 100 ? -12.383 -16.271 5.264 1.00 75.62 100 PRO A O 1
ATOM 717 N N . HIS A 1 101 ? -12.095 -15.143 7.205 1.00 58.09 101 HIS A N 1
ATOM 718 C CA . HIS A 1 101 ? -11.799 -16.300 8.048 1.00 58.09 101 HIS A CA 1
ATOM 719 C C . HIS A 1 101 ? -13.074 -16.832 8.700 1.00 58.09 101 HIS A C 1
ATOM 721 O O . HIS A 1 101 ? -13.901 -15.999 9.140 1.00 58.09 101 HIS A O 1
#

Mean predicted aligned error: 3.74 Å

Sequence (101 aa):
MSKQLKYSSVLTVAGFDGSGGAGIQGDQKAISALGCYATSVLTALPVQNTGGVRSIYPIPASVVAEQLAAILEDIFPDALKIGMVHTPELVRTIATALAPH

Solvent-accessible surface area (backbone atoms only — not comparable to full-atom values): 5777 Å² total; per-residue (Å²): 130,84,78,81,82,77,62,52,32,34,34,35,41,12,23,48,32,82,69,44,79,39,42,46,43,26,49,39,51,52,37,41,74,71,64,30,43,59,47,78,39,64,45,26,46,42,51,42,48,98,91,45,76,79,48,73,44,77,47,58,54,69,60,41,46,51,46,49,50,58,41,53,73,74,61,62,54,78,41,80,44,78,60,59,71,94,45,74,67,46,49,51,44,53,52,60,75,68,47,89,129

pLDDT: mean 94.05, std 10.35, range [45.34, 98.75]

Radius of gyration: 14.58 Å; Cα contacts (8 Å, |Δi|>4): 176; chains: 1; bounding box: 29×31×44 Å

Nearest PDB structures (foldseek):
  7r8y-assembly1_A  TM=9.671E-01  e=3.586E-10  synthetic construct
  4jjp-assembly1_A  TM=9.646E-01  e=4.997E-10  Clostridioides difficile 630
  1jxh-assembly1_B  TM=9.780E-01  e=1.444E-09  Salmonella enterica subsp. enterica serovar Typhimurium
  8g1h-assembly1_A-2  TM=9.817E-01  e=1.544E-09  synthetic construct
  1ub0-assembly1_A-2  TM=9.764E-01  e=1.130E-08  Thermus thermophilus

Secondary structure (DSSP, 8-state):
------PPEEEEEE---TTSSSHHHHHHHHHHHTT-EEEEEE-EEEEEETTEEEEEEEPPHHHHHHHHHHHHHHS--SEEEE-----HHHHHHHHHHTS--

Foldseek 3Di:
DPDPDDAAEEEEEWADDPQQCDTLSVVCVVCVVVRHHYDYAHQWYFPAHPVGTDDIGGDDLVVSLVSLVVCCVPPNGPYYDYYDHPDPSNVVSVCVSPPDD